Protein AF-A0A849QDQ5-F1 (afdb_monomer_lite)

Structure (mmCIF, N/CA/C/O backbone):
data_AF-A0A849QDQ5-F1
#
_entry.id   AF-A0A849QDQ5-F1
#
loop_
_atom_site.group_PDB
_atom_site.id
_atom_site.type_symbol
_atom_site.label_atom_id
_atom_site.label_alt_id
_atom_site.label_comp_id
_atom_site.label_asym_id
_atom_site.label_entity_id
_atom_site.label_seq_id
_atom_site.pdbx_PDB_ins_code
_atom_site.Cartn_x
_atom_site.Cartn_y
_atom_site.Cartn_z
_atom_site.occupancy
_atom_site.B_iso_or_equiv
_atom_site.auth_seq_id
_atom_site.auth_comp_id
_atom_site.auth_asym_id
_atom_site.auth_atom_id
_atom_site.pdbx_PDB_model_num
ATOM 1 N N . MET A 1 1 ? -5.249 2.840 19.226 1.00 51.84 1 MET A N 1
ATOM 2 C CA . MET A 1 1 ? -4.101 2.761 18.292 1.00 51.84 1 MET A CA 1
ATOM 3 C C . MET A 1 1 ? -4.187 3.926 17.324 1.00 51.84 1 MET A C 1
ATOM 5 O O . MET A 1 1 ? -5.289 4.287 16.934 1.00 51.84 1 MET A O 1
ATOM 9 N N . ASN A 1 2 ? -3.067 4.576 17.005 1.00 60.44 2 ASN A N 1
ATOM 10 C CA . ASN A 1 2 ? -3.067 5.804 16.206 1.00 60.44 2 ASN A CA 1
ATOM 11 C C . ASN A 1 2 ? -3.119 5.459 14.702 1.00 60.44 2 ASN A C 1
ATOM 13 O O . ASN A 1 2 ? -2.132 5.617 13.984 1.00 60.44 2 ASN A O 1
ATOM 17 N N . ASN A 1 3 ? -4.261 4.922 14.250 1.00 76.56 3 ASN A N 1
ATOM 18 C CA . ASN A 1 3 ? -4.469 4.367 12.901 1.00 76.56 3 ASN A CA 1
ATOM 19 C C . ASN A 1 3 ? -4.132 5.361 11.781 1.00 76.56 3 ASN A C 1
ATOM 21 O O . ASN A 1 3 ? -3.659 4.958 10.721 1.00 76.56 3 ASN A O 1
ATOM 25 N N . LYS A 1 4 ? -4.277 6.663 12.051 1.00 81.69 4 LYS A N 1
ATOM 26 C CA . LYS A 1 4 ? -3.930 7.744 11.123 1.00 81.69 4 LYS A CA 1
ATOM 27 C C . LYS A 1 4 ? -2.465 7.701 10.676 1.00 81.69 4 LYS A C 1
ATOM 29 O O . LYS A 1 4 ? -2.199 7.7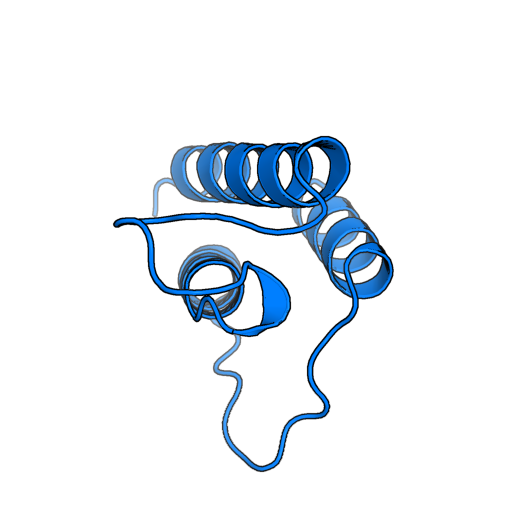92 9.486 1.00 81.69 4 LYS A O 1
ATOM 34 N N . LYS A 1 5 ? -1.526 7.473 11.604 1.00 82.88 5 LYS A N 1
ATOM 35 C CA . LYS A 1 5 ? -0.090 7.401 11.281 1.00 82.88 5 LYS A CA 1
ATOM 36 C C . LYS A 1 5 ? 0.206 6.265 10.298 1.00 82.88 5 LYS A C 1
ATOM 38 O O . LYS A 1 5 ? 0.963 6.451 9.357 1.00 82.88 5 LYS A O 1
ATOM 43 N N . TYR A 1 6 ? -0.387 5.093 10.515 1.00 83.94 6 TYR A N 1
ATOM 44 C CA . TYR A 1 6 ? -0.161 3.936 9.649 1.00 83.94 6 TYR A CA 1
ATOM 45 C C . TYR A 1 6 ? -0.841 4.082 8.285 1.00 83.94 6 TYR A C 1
ATOM 47 O O . TYR A 1 6 ? -0.278 3.645 7.286 1.00 83.94 6 TYR A O 1
ATOM 55 N N . LEU A 1 7 ? -2.012 4.726 8.226 1.00 85.69 7 LEU A N 1
ATOM 56 C CA . LEU A 1 7 ? -2.671 5.079 6.966 1.00 85.69 7 LEU A CA 1
ATOM 57 C C . LEU A 1 7 ? -1.833 6.065 6.142 1.00 85.69 7 LEU A C 1
ATOM 59 O O . LEU A 1 7 ? -1.691 5.875 4.934 1.00 85.69 7 LEU A O 1
ATOM 63 N N . ASP A 1 8 ? -1.256 7.084 6.778 1.00 85.31 8 ASP A N 1
ATOM 64 C CA . ASP A 1 8 ? -0.378 8.049 6.107 1.00 85.31 8 ASP A CA 1
ATOM 65 C C . ASP A 1 8 ? 0.900 7.373 5.578 1.00 85.31 8 ASP A C 1
ATOM 67 O O . ASP A 1 8 ? 1.294 7.605 4.433 1.00 85.31 8 ASP A O 1
ATOM 71 N N . GLU A 1 9 ? 1.497 6.470 6.362 1.00 83.00 9 GLU A N 1
ATOM 72 C CA . GLU A 1 9 ? 2.673 5.695 5.947 1.00 83.00 9 GLU A CA 1
ATOM 73 C C . GLU A 1 9 ? 2.350 4.750 4.779 1.00 83.00 9 GLU A C 1
ATOM 75 O O . GLU A 1 9 ? 3.095 4.673 3.802 1.00 83.00 9 GLU A O 1
ATOM 80 N N . LEU A 1 10 ? 1.196 4.072 4.830 1.00 86.56 10 LEU A N 1
ATOM 81 C CA . LEU A 1 10 ? 0.739 3.200 3.749 1.00 86.56 10 LEU A CA 1
ATOM 82 C C . LEU A 1 10 ? 0.537 4.010 2.467 1.00 86.56 10 LEU A C 1
ATOM 84 O O . LEU A 1 10 ? 1.027 3.618 1.410 1.00 86.56 10 LEU A O 1
ATOM 88 N N . LYS A 1 11 ? -0.102 5.180 2.562 1.00 86.62 11 LYS A N 1
ATOM 89 C CA . LYS A 1 11 ? -0.267 6.103 1.433 1.00 86.62 11 LYS A CA 1
ATOM 90 C C . LYS A 1 11 ? 1.077 6.515 0.830 1.00 86.62 11 LYS A C 1
ATOM 92 O O . LYS A 1 11 ? 1.203 6.549 -0.394 1.00 86.62 11 LYS A O 1
ATOM 97 N N . PHE A 1 12 ? 2.073 6.819 1.664 1.00 84.75 12 PHE A N 1
ATOM 98 C CA . PHE A 1 12 ? 3.423 7.144 1.204 1.00 84.75 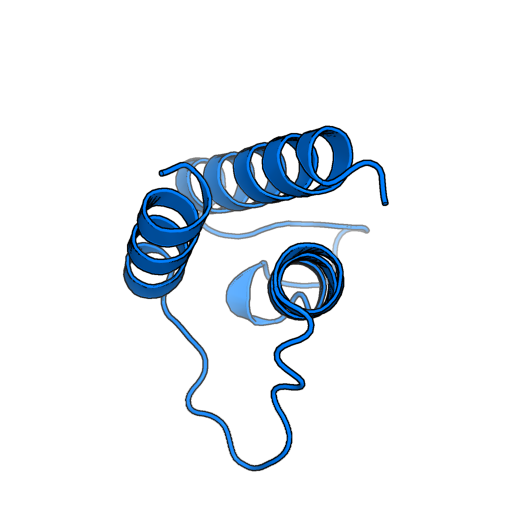12 PHE A CA 1
ATOM 99 C C . PHE A 1 12 ? 4.054 5.975 0.436 1.00 84.75 12 PHE A C 1
ATOM 101 O O . PHE A 1 12 ? 4.515 6.172 -0.689 1.00 84.75 12 PHE A O 1
ATOM 108 N N . CYS A 1 13 ? 4.007 4.758 0.984 1.00 81.12 13 CYS A N 1
ATOM 109 C CA . CYS A 1 13 ? 4.555 3.568 0.329 1.00 81.12 13 CYS A CA 1
ATOM 110 C C . CYS A 1 13 ? 3.899 3.289 -1.029 1.00 81.12 13 CYS A C 1
ATOM 112 O O . CYS A 1 13 ? 4.602 3.016 -2.001 1.00 81.12 13 CYS A O 1
ATOM 114 N N . LEU A 1 14 ? 2.569 3.387 -1.119 1.00 85.31 14 LEU A N 1
ATOM 115 C CA . LEU A 1 14 ? 1.857 3.167 -2.382 1.00 85.31 14 LEU A CA 1
ATOM 116 C C . LEU A 1 14 ? 2.196 4.233 -3.422 1.00 85.31 14 LEU A C 1
ATOM 118 O O . LEU A 1 14 ? 2.366 3.902 -4.592 1.00 85.31 14 LEU A O 1
ATOM 122 N N . LYS A 1 15 ? 2.340 5.496 -3.004 1.00 85.12 15 LYS A N 1
ATOM 123 C CA . LYS A 1 15 ? 2.760 6.578 -3.901 1.00 85.12 15 LYS A CA 1
ATOM 124 C C . LYS A 1 15 ? 4.175 6.349 -4.429 1.00 85.12 15 LYS A C 1
ATOM 126 O O . LYS A 1 15 ? 4.397 6.538 -5.616 1.00 85.12 15 LYS A O 1
ATOM 131 N N . LEU A 1 16 ? 5.101 5.926 -3.566 1.00 79.06 16 LEU A N 1
ATOM 132 C CA . LEU A 1 16 ? 6.478 5.631 -3.961 1.00 79.06 16 LEU A CA 1
ATOM 133 C C . LEU A 1 16 ? 6.534 4.478 -4.972 1.00 79.06 16 LEU A C 1
ATOM 135 O O . LEU A 1 16 ? 7.219 4.593 -5.983 1.00 79.06 16 LEU A O 1
ATOM 139 N N . TRP A 1 17 ? 5.763 3.411 -4.738 1.00 81.25 17 TRP A N 1
ATOM 140 C CA . TRP A 1 17 ? 5.643 2.291 -5.675 1.00 81.25 17 TRP A CA 1
ATOM 141 C C . TRP A 1 17 ? 5.124 2.750 -7.043 1.00 81.25 17 TRP A C 1
ATOM 143 O O . TRP A 1 17 ? 5.687 2.377 -8.068 1.00 81.25 17 TRP A O 1
ATOM 153 N N . ASP A 1 18 ? 4.088 3.587 -7.063 1.00 83.50 18 ASP A N 1
ATOM 154 C CA . ASP A 1 18 ? 3.500 4.136 -8.290 1.00 83.50 18 ASP A CA 1
ATOM 155 C C . ASP A 1 18 ? 4.515 4.956 -9.103 1.00 83.50 18 ASP A C 1
ATOM 157 O O . ASP A 1 18 ? 4.609 4.801 -10.317 1.00 83.50 18 ASP A O 1
ATOM 161 N N . THR A 1 19 ? 5.311 5.800 -8.437 1.00 80.69 19 THR A N 1
ATOM 162 C CA . THR A 1 19 ? 6.271 6.693 -9.107 1.00 80.69 19 THR A CA 1
ATOM 163 C C . THR A 1 19 ? 7.554 6.001 -9.549 1.00 80.69 19 THR A C 1
ATOM 165 O O . THR A 1 19 ? 8.075 6.307 -10.615 1.00 80.69 19 THR A O 1
ATOM 168 N N . GLU A 1 20 ? 8.075 5.076 -8.748 1.00 73.06 20 GLU A N 1
ATOM 169 C CA . GLU A 1 20 ? 9.379 4.437 -8.985 1.00 73.06 20 GLU A CA 1
ATOM 170 C C . GLU A 1 20 ? 9.229 3.039 -9.617 1.00 73.06 20 GLU A C 1
ATOM 172 O O . GLU A 1 20 ? 10.207 2.313 -9.781 1.00 73.06 20 GLU A O 1
ATOM 177 N N . SER A 1 21 ? 7.996 2.612 -9.938 1.00 64.81 21 SER A N 1
ATOM 178 C CA . SER A 1 21 ? 7.654 1.229 -10.334 1.00 64.81 21 SER A CA 1
ATOM 179 C C . SER A 1 21 ? 8.113 0.160 -9.317 1.00 64.81 21 SER A C 1
ATOM 181 O O . SER A 1 21 ? 8.160 -1.035 -9.617 1.00 64.81 21 SER A O 1
ATOM 183 N N . GLY A 1 22 ? 8.436 0.580 -8.088 1.00 58.34 22 GLY A N 1
ATOM 184 C CA . GLY A 1 22 ? 9.088 -0.199 -7.037 1.00 58.34 22 GLY A CA 1
ATOM 185 C C . GLY A 1 22 ? 9.402 0.671 -5.808 1.00 58.34 22 GLY A C 1
ATOM 186 O O . GLY A 1 22 ? 9.148 1.861 -5.810 1.00 58.34 22 GLY A O 1
ATOM 187 N N . CYS A 1 23 ? 9.908 0.095 -4.716 1.00 51.59 23 CYS A N 1
ATOM 188 C CA . CYS A 1 23 ? 10.341 0.844 -3.538 1.00 51.59 23 CYS A CA 1
ATOM 189 C C . CYS A 1 23 ? 11.719 0.356 -3.202 1.00 51.59 23 CYS A C 1
ATOM 191 O O . CYS A 1 23 ? 11.861 -0.651 -2.519 1.00 51.59 23 CYS A O 1
ATOM 193 N N . THR A 1 24 ? 12.726 1.094 -3.623 1.00 50.69 24 THR A N 1
ATOM 194 C CA . THR A 1 24 ? 14.119 0.854 -3.268 1.00 50.69 24 THR A CA 1
ATOM 195 C C . THR A 1 24 ? 14.383 1.264 -1.814 1.00 50.69 24 THR A C 1
ATOM 197 O O . THR A 1 24 ? 15.225 2.111 -1.524 1.00 50.69 24 THR A O 1
ATOM 200 N N . PHE A 1 25 ? 13.706 0.630 -0.851 1.00 48.38 25 PHE A N 1
ATOM 201 C CA . PHE A 1 25 ? 14.134 0.678 0.548 1.00 48.38 25 PHE A CA 1
ATOM 202 C C . PHE A 1 25 ? 15.498 -0.022 0.642 1.00 48.38 25 PHE A C 1
ATOM 204 O O . PHE A 1 25 ? 15.615 -1.231 0.443 1.00 48.38 25 PHE A O 1
ATOM 211 N N . GLY A 1 26 ? 16.562 0.752 0.870 1.00 48.38 26 GLY A N 1
ATOM 212 C CA . GLY A 1 26 ? 17.915 0.212 1.046 1.00 48.38 26 GLY A CA 1
ATOM 213 C C . GLY A 1 26 ? 18.564 -0.377 -0.217 1.00 48.38 26 GLY A C 1
ATOM 214 O O . GLY A 1 26 ? 19.350 -1.315 -0.111 1.00 48.38 26 GLY A O 1
ATOM 215 N N . LYS A 1 27 ? 18.271 0.163 -1.412 1.00 50.28 27 LYS A N 1
ATOM 216 C CA . LYS A 1 27 ? 18.923 -0.173 -2.703 1.00 50.28 27 LYS A CA 1
ATOM 217 C C . LYS A 1 27 ? 18.767 -1.620 -3.233 1.00 50.28 27 LYS A C 1
ATOM 219 O O . LYS A 1 27 ? 19.403 -1.920 -4.239 1.00 50.28 27 LYS A O 1
ATOM 224 N N . ARG A 1 28 ? 17.986 -2.527 -2.617 1.00 53.31 28 ARG A N 1
ATOM 225 C CA . ARG A 1 28 ? 17.955 -3.956 -3.042 1.00 53.31 28 ARG A CA 1
AT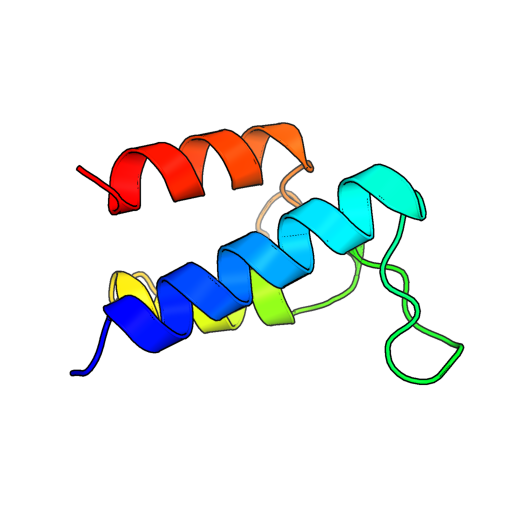OM 226 C C . ARG A 1 28 ? 16.616 -4.708 -2.982 1.00 53.31 28 ARG A C 1
ATOM 228 O O . ARG A 1 28 ? 16.611 -5.899 -3.271 1.00 53.31 28 ARG A O 1
ATOM 235 N N . THR A 1 29 ? 15.505 -4.070 -2.624 1.00 51.34 29 THR A N 1
ATOM 236 C CA . THR A 1 29 ? 14.197 -4.754 -2.554 1.00 51.34 29 THR A CA 1
ATOM 237 C C . THR A 1 29 ? 13.212 -4.030 -3.464 1.00 51.34 29 THR A C 1
ATOM 239 O O . THR A 1 29 ? 13.152 -2.811 -3.389 1.00 51.34 29 THR A O 1
ATOM 242 N N . ASP A 1 30 ? 12.468 -4.730 -4.324 1.00 52.22 30 ASP A N 1
ATOM 243 C CA . ASP A 1 30 ? 11.380 -4.124 -5.111 1.00 52.22 30 ASP A CA 1
ATOM 244 C C . ASP A 1 30 ? 10.148 -3.889 -4.209 1.00 52.22 30 ASP A C 1
ATOM 246 O O . ASP A 1 30 ? 9.938 -4.626 -3.247 1.00 52.22 30 ASP A O 1
ATOM 250 N N . CYS A 1 31 ? 9.263 -2.917 -4.506 1.00 53.56 31 CYS A N 1
ATOM 251 C CA . CYS A 1 31 ? 8.115 -2.652 -3.606 1.00 53.56 31 CYS A CA 1
ATOM 252 C C . CYS A 1 31 ? 7.149 -3.844 -3.528 1.00 53.56 31 CYS A C 1
ATOM 254 O O . CYS A 1 31 ? 6.599 -4.129 -2.469 1.00 53.56 31 CYS A O 1
ATOM 256 N N . LYS A 1 32 ? 6.997 -4.575 -4.640 1.00 49.94 32 LYS A N 1
ATOM 257 C CA . LYS A 1 32 ? 6.231 -5.831 -4.727 1.00 49.94 32 LYS A CA 1
ATOM 258 C C . LYS A 1 32 ? 6.771 -6.937 -3.804 1.00 49.94 32 LYS A C 1
ATOM 260 O O . LYS A 1 32 ? 6.063 -7.899 -3.518 1.00 49.94 32 LYS A O 1
ATOM 265 N N . ASP A 1 33 ? 8.029 -6.808 -3.385 1.00 56.84 33 ASP A N 1
ATOM 266 C CA . ASP A 1 33 ? 8.738 -7.692 -2.460 1.00 56.84 33 ASP A CA 1
ATOM 267 C C . ASP A 1 33 ? 8.835 -7.082 -1.050 1.00 56.84 33 ASP A C 1
ATOM 269 O O . ASP A 1 33 ? 9.288 -7.732 -0.108 1.00 56.84 33 ASP A O 1
ATOM 273 N N . CYS A 1 34 ? 8.391 -5.836 -0.877 1.00 65.38 34 CYS A N 1
ATOM 274 C CA . CYS A 1 34 ? 8.422 -5.141 0.393 1.00 65.38 34 CYS A CA 1
ATOM 275 C C . CYS A 1 34 ? 7.269 -5.640 1.274 1.00 65.38 34 CYS A C 1
ATOM 277 O O . CYS A 1 34 ? 6.096 -5.474 0.950 1.00 65.38 34 CYS A O 1
ATOM 279 N N . ALA A 1 35 ? 7.587 -6.223 2.432 1.00 70.56 35 ALA A N 1
ATOM 280 C CA . ALA A 1 35 ? 6.584 -6.665 3.406 1.00 70.56 35 ALA A CA 1
ATOM 28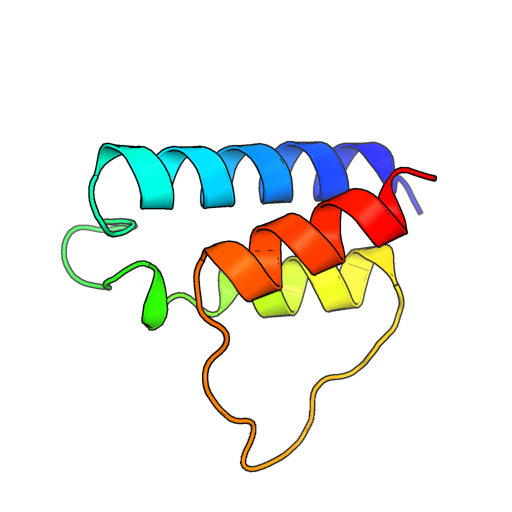1 C C . ALA A 1 35 ? 5.865 -5.496 4.117 1.00 70.56 35 ALA A C 1
ATOM 283 O O . ALA A 1 35 ? 4.949 -5.713 4.910 1.00 70.56 35 ALA A O 1
ATOM 284 N N . VAL A 1 36 ? 6.273 -4.250 3.854 1.00 78.00 36 VAL A N 1
ATOM 285 C CA . VAL A 1 36 ? 5.805 -3.057 4.569 1.00 78.00 36 VAL A CA 1
ATOM 286 C C . VAL A 1 36 ? 4.297 -2.817 4.405 1.00 78.00 36 VAL A C 1
ATOM 288 O O . VAL A 1 36 ? 3.641 -2.680 5.439 1.00 78.00 36 VAL A O 1
ATOM 291 N N . PRO A 1 37 ? 3.689 -2.848 3.198 1.00 81.88 37 PRO A N 1
ATOM 292 C CA . PRO A 1 37 ? 2.240 -2.681 3.060 1.00 81.88 37 PRO A CA 1
ATOM 293 C C . PRO A 1 37 ? 1.437 -3.742 3.830 1.00 81.88 37 PRO A C 1
ATOM 295 O O . PRO A 1 37 ? 0.438 -3.419 4.470 1.00 81.88 37 PRO A O 1
ATOM 298 N N . TYR A 1 38 ? 1.921 -4.990 3.854 1.00 82.25 38 TYR A N 1
ATOM 299 C CA . TYR A 1 38 ? 1.321 -6.090 4.618 1.00 82.25 38 TYR A CA 1
ATOM 300 C C . TYR A 1 38 ? 1.353 -5.836 6.129 1.00 82.25 38 TYR A C 1
ATOM 302 O O . TYR A 1 38 ? 0.346 -6.022 6.815 1.00 82.25 38 TYR A O 1
ATOM 310 N N . LEU A 1 39 ? 2.491 -5.382 6.655 1.00 81.88 39 LEU A N 1
ATOM 311 C CA . LEU A 1 39 ? 2.628 -5.050 8.073 1.00 81.88 39 LEU A CA 1
ATOM 312 C C . LEU A 1 39 ? 1.755 -3.853 8.458 1.00 81.88 39 LEU A C 1
ATOM 314 O O . LEU A 1 39 ? 1.069 -3.901 9.477 1.00 81.88 39 LEU A O 1
ATOM 318 N N . LEU A 1 40 ? 1.744 -2.804 7.635 1.00 84.69 40 LEU A N 1
ATOM 319 C CA . LEU A 1 40 ? 0.921 -1.617 7.865 1.00 84.69 40 LEU A CA 1
ATOM 320 C C . LEU A 1 40 ? -0.567 -1.967 7.869 1.00 84.69 40 LEU A C 1
ATOM 322 O O . LEU A 1 40 ? -1.278 -1.564 8.786 1.00 84.69 40 LEU A O 1
ATOM 326 N N . LEU A 1 41 ? -1.026 -2.786 6.920 1.00 85.00 41 LEU A N 1
ATOM 327 C CA . LEU A 1 41 ? -2.402 -3.279 6.896 1.00 85.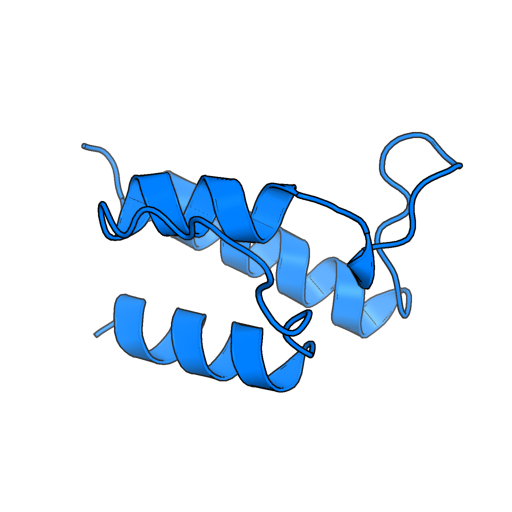00 41 LEU A CA 1
ATOM 328 C C . LEU A 1 41 ? -2.762 -4.033 8.176 1.00 85.00 41 LEU A C 1
ATOM 330 O O . LEU A 1 41 ? -3.809 -3.757 8.762 1.00 85.00 41 LEU A O 1
ATOM 334 N N . LYS A 1 42 ? -1.892 -4.938 8.637 1.00 84.88 42 LYS A N 1
ATOM 335 C CA . LYS A 1 42 ? -2.093 -5.667 9.894 1.00 84.88 42 LYS A CA 1
ATOM 336 C C . LYS A 1 42 ? -2.212 -4.716 11.084 1.00 84.88 42 LYS A C 1
ATOM 338 O O . LYS A 1 42 ? -3.057 -4.929 11.947 1.00 84.88 42 LYS A O 1
ATOM 343 N N . PHE A 1 43 ? -1.407 -3.656 11.135 1.00 84.06 43 PHE A N 1
ATOM 344 C CA . PHE A 1 43 ? -1.494 -2.665 12.211 1.00 84.06 43 PHE A CA 1
ATOM 345 C C . PHE A 1 43 ? -2.747 -1.785 12.138 1.00 84.06 43 PHE A C 1
ATOM 347 O O . PHE A 1 43 ? -3.236 -1.370 13.184 1.00 84.06 43 PHE A O 1
ATOM 354 N N . ILE A 1 44 ? -3.272 -1.502 10.942 1.00 85.69 44 ILE A N 1
ATOM 355 C CA . ILE A 1 44 ? -4.480 -0.680 10.757 1.00 85.69 44 ILE A CA 1
ATOM 356 C C . ILE A 1 44 ? -5.751 -1.491 11.037 1.00 85.69 44 ILE A C 1
ATOM 358 O O . ILE A 1 44 ? -6.626 -1.035 11.767 1.00 85.69 44 ILE A O 1
ATOM 362 N N . SER A 1 45 ? -5.851 -2.681 10.442 1.00 83.12 45 SER A N 1
ATOM 363 C CA . SER A 1 45 ? -7.082 -3.484 10.389 1.00 83.12 45 SER A CA 1
ATOM 364 C C . SER A 1 45 ? -7.123 -4.634 11.397 1.00 83.12 45 SER A C 1
ATOM 366 O O . SER A 1 45 ? -8.179 -5.218 11.618 1.00 83.12 45 SER A O 1
ATOM 368 N N . GLY A 1 46 ? -5.981 -5.009 11.980 1.00 80.81 46 GLY A N 1
ATOM 369 C CA . GLY A 1 46 ? -5.849 -6.249 12.749 1.00 80.81 46 GLY A CA 1
ATOM 370 C C . GLY A 1 46 ? -5.871 -7.519 11.887 1.00 80.81 46 GLY A C 1
ATOM 371 O O . GLY A 1 46 ? -5.668 -8.608 12.424 1.00 80.81 46 GLY A O 1
ATOM 372 N N . GLU A 1 47 ? -6.074 -7.404 10.567 1.00 79.19 47 GLU A N 1
ATOM 373 C CA . GLU A 1 47 ? -6.094 -8.530 9.633 1.00 79.19 47 GLU A CA 1
ATOM 374 C C . GLU A 1 47 ? -4.702 -9.168 9.576 1.00 79.19 47 GLU A C 1
ATOM 376 O O . GLU A 1 47 ? -3.715 -8.545 9.172 1.00 79.19 47 GLU A O 1
ATOM 381 N N . VAL A 1 48 ? -4.601 -10.429 10.001 1.00 68.50 48 VAL A N 1
ATOM 382 C CA . VAL A 1 48 ? -3.351 -11.178 9.901 1.00 68.50 48 VAL A CA 1
ATOM 383 C C . VAL A 1 48 ? -3.359 -11.987 8.616 1.00 68.50 48 VAL A C 1
ATOM 385 O O . VAL A 1 48 ? -3.963 -13.052 8.523 1.00 68.50 48 VAL A O 1
ATOM 388 N N . LEU A 1 49 ? -2.655 -11.465 7.619 1.00 66.00 49 LEU A N 1
ATOM 389 C CA . LEU A 1 49 ? -2.469 -12.124 6.337 1.00 66.00 49 LEU A CA 1
ATOM 390 C C . LEU A 1 49 ? -1.461 -13.287 6.487 1.00 66.00 49 LEU A C 1
ATOM 392 O O . LEU A 1 49 ? -0.254 -13.091 6.360 1.00 66.00 49 LEU A O 1
ATOM 396 N N . HIS A 1 50 ? -1.939 -14.492 6.82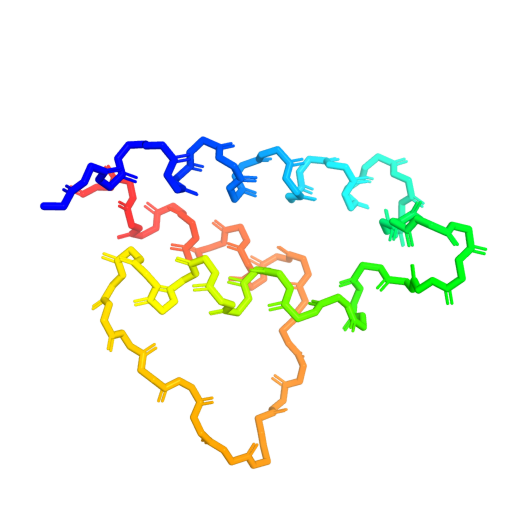0 1.00 55.97 50 HIS A N 1
ATOM 397 C CA . HIS A 1 50 ? -1.141 -15.730 6.872 1.00 55.97 50 HIS A CA 1
ATOM 398 C C . HIS A 1 50 ? -1.337 -16.591 5.604 1.00 55.97 50 HIS A C 1
ATOM 400 O O . HIS A 1 50 ? -2.449 -16.689 5.093 1.00 55.97 50 HIS A O 1
ATOM 406 N N . GLY A 1 51 ? -0.278 -17.276 5.140 1.00 60.72 51 GLY A N 1
ATOM 407 C CA . GLY A 1 51 ? -0.349 -18.360 4.139 1.00 60.72 51 GLY A CA 1
ATOM 408 C C . GLY A 1 51 ? 0.273 -18.061 2.763 1.00 60.72 51 GLY A C 1
ATOM 409 O O . GLY A 1 51 ? 0.980 -17.070 2.590 1.00 60.72 51 GLY A O 1
ATOM 410 N N . ASN A 1 52 ? -0.003 -18.935 1.779 1.00 53.16 52 ASN A N 1
ATOM 411 C CA . ASN A 1 52 ? 0.333 -18.774 0.351 1.00 53.16 52 ASN A CA 1
ATOM 412 C C . ASN A 1 52 ? -0.533 -17.668 -0.281 1.00 53.16 52 ASN A C 1
ATOM 414 O O . ASN A 1 52 ? -1.392 -17.919 -1.127 1.00 53.16 52 ASN A O 1
ATOM 418 N N . MET A 1 53 ? -0.363 -16.428 0.171 1.00 64.19 53 MET A N 1
ATOM 419 C CA . MET A 1 53 ? -1.102 -15.313 -0.398 1.00 64.19 53 MET A CA 1
ATOM 420 C C . MET A 1 53 ? -0.544 -14.929 -1.756 1.00 64.19 53 MET A C 1
ATOM 422 O O . MET A 1 53 ? 0.653 -14.689 -1.923 1.00 64.19 53 MET A O 1
ATOM 426 N N . LYS A 1 54 ? -1.458 -14.812 -2.720 1.00 69.31 54 LYS A N 1
ATOM 427 C CA . LYS A 1 54 ? -1.193 -14.132 -3.980 1.00 69.31 54 LYS A CA 1
ATOM 428 C C . LYS A 1 54 ? -0.637 -12.747 -3.649 1.00 69.31 54 LYS A C 1
ATOM 430 O O . LYS A 1 54 ? -1.257 -11.991 -2.898 1.00 69.31 54 LYS A O 1
ATOM 435 N N . ARG A 1 55 ? 0.543 -12.432 -4.185 1.00 74.25 55 ARG A N 1
ATOM 436 C CA . ARG A 1 55 ? 1.109 -11.087 -4.068 1.00 74.25 55 ARG A CA 1
ATOM 437 C C . ARG A 1 55 ? 0.114 -10.093 -4.651 1.00 74.25 55 ARG A C 1
ATOM 439 O O . ARG A 1 55 ? -0.323 -10.259 -5.790 1.00 74.25 55 ARG A O 1
ATOM 446 N N . LEU A 1 56 ? -0.257 -9.111 -3.840 1.00 79.56 56 LEU A N 1
ATOM 447 C CA . LEU A 1 56 ? -1.191 -8.068 -4.233 1.00 79.56 56 LEU A CA 1
ATOM 448 C C . LEU A 1 56 ? -0.495 -7.096 -5.184 1.00 79.56 56 LEU A C 1
ATOM 450 O O . LEU A 1 56 ? 0.669 -6.734 -4.983 1.00 79.56 56 LEU A O 1
ATOM 454 N N . THR A 1 57 ? -1.211 -6.695 -6.226 1.00 84.69 57 THR A N 1
ATOM 455 C CA . THR A 1 57 ? -0.774 -5.653 -7.156 1.00 84.69 57 THR A CA 1
ATOM 456 C C . THR A 1 57 ? -0.905 -4.272 -6.513 1.00 84.69 57 THR A C 1
ATOM 458 O O . THR A 1 57 ? -1.531 -4.111 -5.464 1.00 84.69 57 THR A O 1
ATOM 461 N N . LEU A 1 58 ? -0.326 -3.250 -7.144 1.00 83.00 58 LEU A N 1
ATOM 462 C CA . LEU A 1 58 ? -0.477 -1.872 -6.679 1.00 83.00 58 LEU A CA 1
ATOM 463 C C . LEU A 1 58 ? -1.955 -1.437 -6.630 1.00 83.00 58 LEU A C 1
ATOM 465 O O . LEU A 1 58 ? -2.358 -0.758 -5.687 1.00 83.00 58 LEU A O 1
ATOM 469 N N . ASP A 1 59 ? -2.771 -1.867 -7.593 1.00 87.88 59 ASP A N 1
ATOM 470 C CA . ASP A 1 59 ? -4.203 -1.552 -7.618 1.00 87.88 59 ASP A CA 1
ATOM 471 C C . ASP A 1 59 ? -4.969 -2.256 -6.495 1.00 87.88 59 ASP A C 1
ATOM 473 O O . ASP A 1 59 ? -5.790 -1.626 -5.825 1.00 87.88 59 ASP A O 1
ATOM 477 N N . ASP A 1 60 ? -4.649 -3.522 -6.207 1.00 87.88 60 ASP A N 1
ATOM 478 C CA . ASP A 1 60 ? -5.221 -4.237 -5.057 1.00 87.88 60 ASP A CA 1
ATOM 479 C C . ASP A 1 60 ? -4.938 -3.487 -3.745 1.00 87.88 60 ASP A C 1
ATOM 481 O O . ASP A 1 60 ? -5.812 -3.348 -2.883 1.00 87.88 60 ASP A O 1
ATOM 485 N N . TRP A 1 61 ? -3.721 -2.955 -3.605 1.00 87.50 61 TRP A N 1
ATOM 486 C CA . TRP A 1 61 ? -3.328 -2.154 -2.451 1.00 87.50 61 TRP A CA 1
ATOM 487 C C . TRP A 1 61 ? -4.048 -0.810 -2.373 1.00 87.50 61 TRP A C 1
ATOM 489 O O . TRP A 1 61 ? -4.491 -0.429 -1.288 1.00 87.50 61 TRP A O 1
ATOM 499 N N . LYS A 1 62 ? -4.190 -0.097 -3.497 1.00 88.38 62 LYS A N 1
ATOM 500 C CA . LYS A 1 62 ? -4.948 1.163 -3.570 1.00 88.38 62 LYS A CA 1
ATOM 501 C C . LYS A 1 62 ? -6.415 0.935 -3.183 1.00 88.38 62 LYS A C 1
ATOM 503 O O . LYS A 1 62 ? -6.962 1.710 -2.399 1.00 88.38 62 LYS A O 1
ATOM 508 N N . ASN A 1 63 ? -7.021 -0.161 -3.641 1.00 90.75 63 ASN A N 1
ATOM 509 C CA . ASN A 1 63 ? -8.389 -0.545 -3.280 1.00 90.75 63 ASN A CA 1
ATOM 510 C C . ASN A 1 63 ? -8.529 -0.838 -1.781 1.00 90.75 63 ASN A C 1
ATOM 512 O O . ASN A 1 63 ? -9.414 -0.280 -1.131 1.00 90.75 63 ASN A O 1
ATOM 516 N N . LYS A 1 64 ? -7.620 -1.640 -1.205 1.00 87.81 64 LYS A N 1
ATOM 517 C CA . LYS A 1 64 ? -7.595 -1.886 0.247 1.00 87.81 64 LYS A CA 1
ATOM 518 C C . LYS A 1 64 ? -7.409 -0.590 1.039 1.00 87.81 64 LYS A C 1
ATOM 520 O O . LYS A 1 64 ? -8.141 -0.366 1.995 1.00 87.81 64 LYS A O 1
ATOM 525 N N . TYR A 1 65 ? -6.487 0.285 0.637 1.00 88.56 65 TYR A N 1
ATOM 526 C CA . TYR A 1 65 ? -6.286 1.581 1.293 1.00 88.56 65 TYR A CA 1
ATOM 527 C C . TYR A 1 65 ? -7.568 2.423 1.315 1.00 88.56 65 TYR A C 1
ATOM 529 O O . TYR A 1 65 ? -7.930 2.948 2.365 1.00 88.56 65 TYR A O 1
ATOM 537 N N . ASN A 1 66 ? -8.278 2.508 0.186 1.00 89.12 66 ASN A N 1
ATOM 538 C CA . ASN A 1 66 ? -9.531 3.257 0.107 1.00 89.12 66 ASN A CA 1
ATOM 539 C C . ASN A 1 66 ? -10.596 2.686 1.056 1.00 89.12 66 ASN A C 1
ATOM 541 O O . ASN A 1 66 ? -11.208 3.458 1.781 1.00 89.12 66 ASN A O 1
ATOM 545 N N . SER A 1 67 ? -10.731 1.356 1.150 1.00 86.56 67 SER A N 1
ATOM 546 C CA . SER A 1 67 ? -11.676 0.719 2.089 1.00 86.56 67 SER A CA 1
ATOM 547 C C . SER A 1 67 ? -11.349 0.905 3.577 1.00 86.56 67 SER A C 1
ATOM 549 O O . SER A 1 67 ? -12.196 0.632 4.415 1.00 86.56 67 SER A O 1
ATOM 551 N N . LEU A 1 68 ? -10.121 1.321 3.913 1.00 84.12 68 LEU A N 1
ATOM 552 C CA . LEU A 1 68 ? -9.674 1.557 5.295 1.00 84.12 68 LEU A CA 1
ATOM 553 C C . LEU A 1 68 ? -9.732 3.036 5.696 1.00 84.12 68 LEU A C 1
ATOM 555 O O . LEU A 1 68 ? -9.486 3.366 6.857 1.00 84.12 68 LEU A O 1
ATOM 559 N N . LYS A 1 69 ? -9.931 3.928 4.719 1.00 75.56 69 LYS A N 1
ATOM 560 C CA . LYS A 1 69 ? -10.072 5.371 4.926 1.00 75.56 69 LYS A CA 1
ATOM 561 C C . LYS A 1 69 ? -11.505 5.743 5.328 1.00 75.56 69 LYS A C 1
ATOM 563 O O . LYS A 1 69 ? -11.660 6.743 6.030 1.00 75.56 69 LYS A O 1
ATOM 568 N N . ASP A 1 70 ? -12.489 5.002 4.824 1.00 60.00 70 ASP A N 1
ATOM 569 C CA . ASP A 1 70 ? -13.910 5.132 5.175 1.00 60.00 70 ASP A CA 1
ATOM 570 C C . ASP A 1 70 ? -14.210 4.504 6.547 1.00 60.00 70 ASP A C 1
ATOM 572 O O . ASP A 1 70 ? -15.035 5.091 7.284 1.00 60.00 70 ASP A O 1
#

Sequence (70 aa):
MNNKKYLDELKFCLKLWDTESGCTFGKRTDCKDCAVPYLLLKFISGEVLHGNMKRLTLDDWKNKYNSLKD

Secondary structure (DSSP, 8-state):
--HHHHHHHHHHHHHHHHHHSS--GGGS--GGG-SHHHHHHHHHH-----SSPPPPPHHHHHHHHHHHH-

pLDDT: mean 74.13, std 13.49, range [48.38, 90.75]

Radius of gyration: 11.73 Å; chains: 1; bounding box: 33×27×29 Å

Foldseek 3Di:
DPLVVLLVVLVVLLVCCVVVVADCPPPDAGSLRDCSLVVSLCVNPVDNDDDPDDRDDSVSSVVSSVVSVD